Protein AF-T1CQP6-F1 (afdb_monomer)

Mean predicted aligned error: 6.26 Å

Structure (mmCIF, N/CA/C/O backbone):
data_AF-T1CQP6-F1
#
_entry.id   AF-T1CQP6-F1
#
loop_
_atom_site.group_PDB
_atom_site.id
_atom_site.type_symbol
_atom_site.label_atom_id
_atom_site.label_alt_id
_atom_site.label_comp_id
_atom_site.label_asym_id
_atom_site.label_entity_id
_atom_site.label_seq_id
_atom_site.pdbx_PDB_ins_code
_atom_site.Cartn_x
_atom_site.Cartn_y
_atom_site.Cartn_z
_atom_site.occupancy
_atom_site.B_iso_or_equiv
_atom_site.auth_seq_id
_atom_site.auth_comp_id
_atom_site.auth_asym_id
_atom_site.auth_atom_id
_atom_site.pdbx_PDB_model_num
ATOM 1 N N . PHE A 1 1 ? -4.403 10.468 -1.321 1.00 96.44 1 PHE A N 1
ATOM 2 C CA . PHE A 1 1 ? -4.637 9.857 -0.000 1.00 96.44 1 PHE A CA 1
ATOM 3 C C . PHE A 1 1 ? -6.127 9.824 0.330 1.00 96.44 1 PHE A C 1
ATOM 5 O O . PHE A 1 1 ? -6.684 8.734 0.347 1.00 96.44 1 PHE A O 1
ATOM 12 N N . ASP A 1 2 ? -6.793 10.975 0.475 1.00 97.81 2 ASP A N 1
ATOM 13 C CA . ASP A 1 2 ? -8.176 11.054 0.989 1.00 97.81 2 ASP A CA 1
ATOM 14 C C . ASP A 1 2 ? -9.180 10.192 0.218 1.00 97.81 2 ASP A C 1
ATOM 16 O O . ASP A 1 2 ? -9.892 9.387 0.809 1.00 97.81 2 ASP A O 1
ATOM 20 N N . TYR A 1 3 ? -9.181 10.281 -1.116 1.00 97.88 3 TYR A N 1
ATOM 21 C CA . TYR A 1 3 ? -10.081 9.481 -1.952 1.00 97.88 3 TYR A CA 1
ATOM 22 C C . TYR A 1 3 ? -9.812 7.976 -1.867 1.00 97.88 3 TYR A C 1
ATOM 24 O O . TYR A 1 3 ? -10.750 7.183 -1.890 1.00 97.88 3 TYR A O 1
ATOM 32 N N . ALA A 1 4 ? -8.545 7.574 -1.744 1.00 97.94 4 ALA A N 1
ATOM 33 C CA . ALA A 1 4 ? -8.176 6.168 -1.609 1.00 97.94 4 ALA A CA 1
ATOM 34 C C . ALA A 1 4 ? -8.629 5.620 -0.254 1.00 97.94 4 ALA A C 1
ATOM 36 O O . ALA A 1 4 ? -9.322 4.608 -0.206 1.00 97.94 4 ALA A O 1
ATOM 37 N N . MET A 1 5 ? -8.332 6.348 0.825 1.00 98.31 5 MET A N 1
ATOM 38 C CA . MET A 1 5 ? -8.765 6.002 2.177 1.00 98.31 5 MET A CA 1
ATOM 39 C C . MET A 1 5 ? -10.294 5.924 2.261 1.00 98.31 5 MET A C 1
ATOM 41 O O . MET A 1 5 ? -10.842 4.942 2.759 1.00 98.31 5 MET A O 1
ATOM 45 N N . ALA A 1 6 ? -11.000 6.917 1.712 1.00 98.50 6 ALA A N 1
ATOM 46 C CA . ALA A 1 6 ? -12.457 6.919 1.660 1.00 98.50 6 ALA A CA 1
ATOM 47 C C . ALA A 1 6 ? -12.999 5.718 0.872 1.00 98.50 6 ALA A C 1
ATOM 49 O O . ALA A 1 6 ? -13.915 5.048 1.340 1.00 98.50 6 ALA A O 1
ATOM 50 N N . SER A 1 7 ? -12.420 5.402 -0.286 1.00 98.38 7 SER A N 1
ATOM 51 C CA . SER A 1 7 ? -12.848 4.264 -1.109 1.00 98.38 7 SER A CA 1
ATOM 52 C C . SER A 1 7 ? -12.670 2.929 -0.381 1.00 98.38 7 SER A C 1
ATOM 54 O O . SER A 1 7 ? -13.589 2.109 -0.366 1.00 98.38 7 SER A O 1
ATOM 56 N N . MET A 1 8 ? -11.530 2.726 0.283 1.00 98.31 8 MET A N 1
ATOM 57 C CA . MET A 1 8 ? -11.249 1.495 1.029 1.00 98.31 8 MET A CA 1
ATOM 58 C C . MET A 1 8 ? -12.153 1.345 2.254 1.00 98.31 8 MET A C 1
ATOM 60 O O . MET A 1 8 ? -12.690 0.263 2.480 1.00 98.31 8 MET A O 1
ATOM 64 N N . ARG A 1 9 ? -12.437 2.438 2.977 1.00 97.94 9 ARG A N 1
ATOM 65 C CA . ARG A 1 9 ? -13.432 2.448 4.067 1.00 97.94 9 ARG A CA 1
ATOM 66 C C . ARG A 1 9 ? -14.839 2.052 3.608 1.00 97.94 9 ARG A C 1
ATOM 68 O O . ARG A 1 9 ? -15.615 1.550 4.411 1.00 97.94 9 ARG A O 1
ATOM 75 N N . HIS A 1 10 ? -15.156 2.232 2.325 1.00 98.38 10 HIS A N 1
ATOM 76 C CA . HIS A 1 10 ? -16.414 1.789 1.711 1.00 98.38 10 HIS A CA 1
ATOM 77 C C . HIS A 1 10 ? -16.304 0.417 1.019 1.00 98.38 10 HIS A C 1
ATOM 79 O O . HIS A 1 10 ? -17.122 0.081 0.157 1.00 98.38 10 HIS A O 1
ATOM 85 N N . GLY A 1 11 ? -15.292 -0.384 1.366 1.00 98.31 11 GLY A N 1
ATOM 86 C CA . GLY A 1 11 ? -15.164 -1.759 0.888 1.00 98.31 11 GLY A CA 1
ATOM 87 C C . GLY A 1 11 ? -14.692 -1.881 -0.563 1.00 98.31 11 GLY A C 1
ATOM 88 O O . GLY A 1 11 ? -15.008 -2.873 -1.217 1.00 98.31 11 GLY A O 1
ATOM 89 N N . LYS A 1 12 ? -14.011 -0.870 -1.120 1.00 98.69 12 LYS A N 1
ATOM 90 C CA . LYS A 1 12 ? -13.561 -0.878 -2.523 1.00 98.69 12 LYS A CA 1
ATOM 91 C C . LYS A 1 12 ? -12.072 -1.193 -2.638 1.00 98.69 12 LYS A C 1
ATOM 93 O O . LYS A 1 12 ? -11.250 -0.600 -1.946 1.00 98.69 12 LYS A O 1
ATOM 98 N N . HIS A 1 13 ? -11.722 -2.075 -3.575 1.00 98.62 13 HIS A N 1
ATOM 99 C CA . HIS A 1 13 ? -10.346 -2.176 -4.065 1.00 98.62 13 HIS A CA 1
ATOM 100 C C . HIS A 1 13 ? -9.938 -0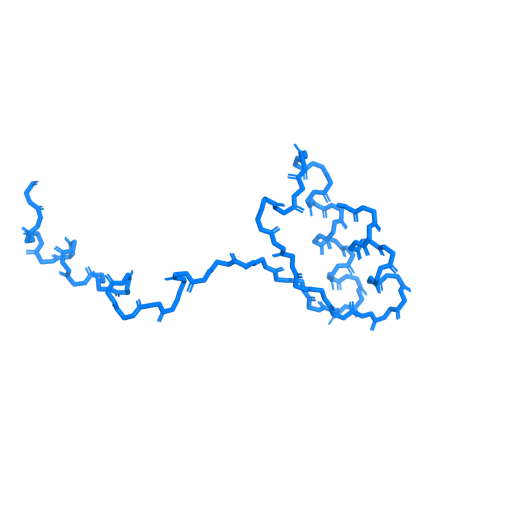.855 -4.733 1.00 98.62 13 HIS A C 1
ATOM 102 O O . HIS A 1 13 ? -10.767 -0.208 -5.377 1.00 98.62 13 HIS A O 1
ATOM 108 N N . VAL A 1 14 ? -8.668 -0.469 -4.610 1.00 98.31 14 VAL A N 1
ATOM 109 C CA . VAL A 1 14 ? -8.155 0.800 -5.136 1.00 98.31 14 VAL A CA 1
ATOM 110 C C . VAL A 1 14 ? -6.928 0.566 -6.016 1.00 98.31 14 VAL A C 1
ATOM 112 O O . VAL A 1 14 ? -5.964 -0.082 -5.612 1.00 98.31 14 VAL A O 1
ATOM 115 N N . LEU A 1 15 ? -6.958 1.150 -7.214 1.00 97.75 15 LEU A N 1
ATOM 116 C CA . LEU A 1 15 ? -5.800 1.338 -8.084 1.00 97.75 15 LEU A CA 1
ATOM 117 C C . LEU A 1 15 ? -5.451 2.832 -8.097 1.00 97.75 15 LEU A C 1
ATOM 119 O O . LEU A 1 15 ? -6.262 3.652 -8.520 1.00 97.75 15 LEU A O 1
ATOM 123 N N . LEU A 1 16 ? -4.264 3.178 -7.611 1.00 96.56 16 LEU A N 1
ATOM 124 C CA . LEU A 1 16 ? -3.759 4.546 -7.536 1.00 96.56 16 LEU A CA 1
ATOM 125 C C . LEU A 1 16 ? -2.882 4.878 -8.738 1.00 96.56 16 LEU A C 1
ATOM 127 O O . LEU A 1 16 ? -2.023 4.084 -9.111 1.00 96.56 16 LEU A O 1
ATOM 131 N N . GLU A 1 17 ? -3.015 6.086 -9.276 1.00 94.38 17 GLU A N 1
ATOM 132 C CA . GLU A 1 17 ? -1.958 6.655 -10.112 1.00 94.38 17 GLU A CA 1
ATOM 133 C C . GLU A 1 17 ? -0.728 7.011 -9.273 1.00 94.38 17 GLU A C 1
ATOM 135 O O . GLU A 1 17 ? -0.820 7.269 -8.071 1.00 94.38 17 GLU A O 1
ATOM 140 N N . LYS A 1 18 ? 0.445 7.017 -9.908 1.00 93.00 18 LYS A N 1
ATOM 141 C CA . LYS A 1 18 ? 1.684 7.461 -9.257 1.00 93.00 18 LYS A CA 1
ATOM 142 C C . LYS A 1 18 ? 1.704 8.998 -9.114 1.00 93.00 18 LYS A C 1
ATOM 144 O O . LYS A 1 18 ? 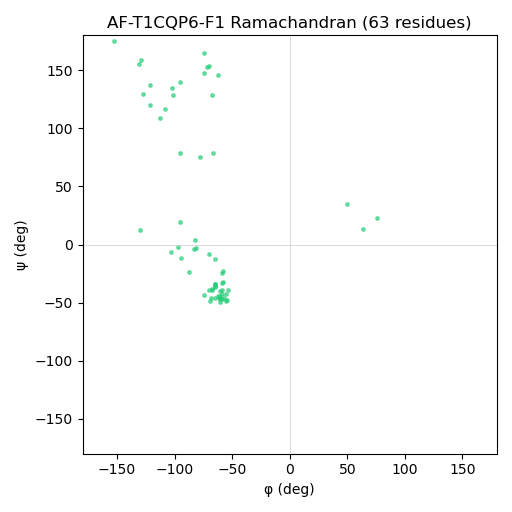1.245 9.691 -10.025 1.00 93.00 18 LYS A O 1
ATOM 149 N N . PRO A 1 19 ? 2.329 9.555 -8.060 1.00 92.44 19 PRO A N 1
ATOM 150 C CA . PRO A 1 19 ? 2.831 8.864 -6.870 1.00 92.44 19 PRO A CA 1
ATOM 151 C C . PRO A 1 19 ? 1.685 8.401 -5.954 1.00 92.44 19 PRO A C 1
ATOM 153 O O . PRO A 1 19 ? 0.627 9.019 -5.922 1.00 92.44 19 PRO A O 1
ATOM 156 N N . MET A 1 20 ? 1.919 7.334 -5.183 1.00 94.12 20 MET A N 1
ATOM 157 C CA . MET A 1 20 ? 0.920 6.738 -4.281 1.00 94.12 20 MET A CA 1
ATOM 158 C C . MET A 1 20 ? 0.328 7.760 -3.289 1.00 94.12 20 MET A C 1
ATOM 160 O O . MET A 1 20 ? -0.890 7.854 -3.129 1.00 94.12 20 MET A O 1
ATOM 164 N N . THR A 1 21 ? 1.195 8.539 -2.637 1.00 96.44 21 THR A N 1
ATOM 165 C CA . THR A 1 21 ? 0.877 9.615 -1.682 1.00 96.44 21 THR A CA 1
ATOM 166 C C . THR A 1 21 ? 1.997 10.664 -1.688 1.00 96.44 21 THR A C 1
ATOM 168 O O . THR A 1 21 ? 3.007 10.491 -2.373 1.00 96.44 21 THR A O 1
ATOM 171 N N . LEU A 1 22 ? 1.822 11.762 -0.941 1.00 96.12 22 LEU A N 1
ATOM 172 C CA . LEU A 1 22 ? 2.837 12.818 -0.805 1.00 96.12 22 LEU A CA 1
ATOM 173 C C . LEU A 1 22 ? 3.834 12.553 0.331 1.00 96.12 22 LEU A C 1
ATOM 175 O O . LEU A 1 22 ? 4.940 13.087 0.308 1.00 96.12 22 LEU A O 1
ATOM 179 N N . THR A 1 23 ? 3.454 11.748 1.324 1.00 98.00 23 THR A N 1
ATOM 180 C CA . THR A 1 23 ? 4.307 11.396 2.464 1.00 98.00 23 THR A CA 1
ATOM 181 C C . THR A 1 23 ? 4.324 9.889 2.690 1.00 98.00 23 THR A C 1
ATOM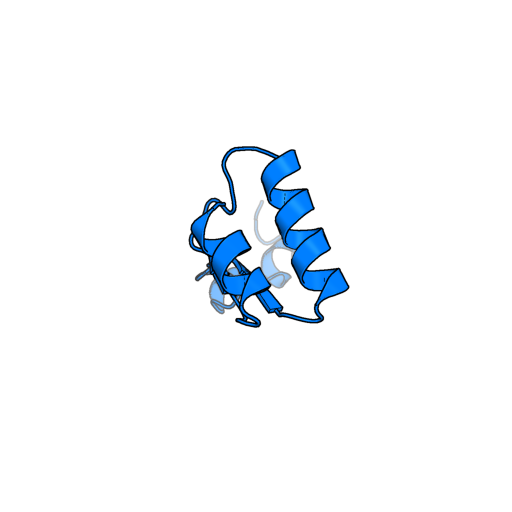 183 O O . THR A 1 23 ? 3.377 9.184 2.325 1.00 98.00 23 THR A O 1
ATOM 186 N N . VAL A 1 24 ? 5.396 9.403 3.323 1.00 97.75 24 VAL A N 1
ATOM 187 C CA . VAL A 1 24 ? 5.553 7.987 3.690 1.00 97.75 24 VAL A CA 1
ATOM 188 C C . VAL A 1 24 ? 4.454 7.554 4.660 1.00 97.75 24 VAL A C 1
ATOM 190 O O . VAL A 1 24 ? 3.782 6.567 4.389 1.00 97.75 24 VAL A O 1
ATOM 193 N N . ASN A 1 25 ? 4.173 8.349 5.697 1.00 98.44 25 ASN A N 1
ATOM 194 C CA . ASN A 1 25 ? 3.124 8.040 6.678 1.00 98.44 25 ASN A CA 1
ATOM 195 C C . ASN A 1 25 ? 1.755 7.810 6.012 1.00 98.44 25 ASN A C 1
ATOM 197 O O . ASN A 1 25 ? 1.058 6.851 6.322 1.00 98.44 25 ASN A O 1
ATOM 201 N N . GLN A 1 26 ? 1.388 8.642 5.029 1.00 98.31 26 GLN A N 1
ATOM 202 C CA . GLN A 1 26 ? 0.144 8.455 4.277 1.00 98.31 26 GLN A CA 1
ATOM 203 C C . GLN A 1 26 ? 0.138 7.156 3.456 1.00 98.31 26 GLN A C 1
ATOM 205 O O . GLN A 1 26 ? -0.922 6.560 3.263 1.00 98.31 26 GLN A O 1
ATOM 210 N N . ALA A 1 27 ? 1.289 6.730 2.927 1.00 97.75 27 ALA A N 1
ATOM 211 C CA . ALA A 1 27 ? 1.390 5.463 2.207 1.00 97.75 27 ALA A CA 1
ATOM 212 C C . ALA A 1 27 ? 1.204 4.281 3.167 1.00 97.75 27 ALA A C 1
ATOM 214 O O . ALA A 1 27 ? 0.421 3.380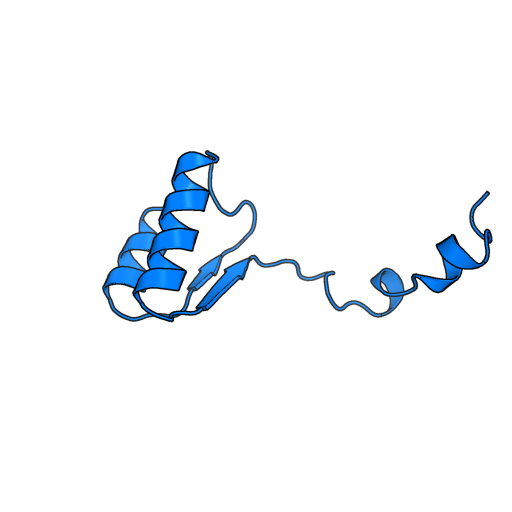 2.872 1.00 97.75 27 ALA A O 1
ATOM 215 N N . GLU A 1 28 ? 1.870 4.318 4.323 1.00 98.38 28 GLU A N 1
ATOM 216 C CA . GLU A 1 28 ? 1.773 3.297 5.373 1.00 98.38 28 GLU A CA 1
ATOM 217 C C . GLU A 1 28 ? 0.334 3.135 5.876 1.00 98.38 28 GLU A C 1
ATOM 219 O O . GLU A 1 28 ? -0.156 2.014 5.999 1.00 98.38 28 GLU A O 1
ATOM 224 N N . GLU A 1 29 ? -0.387 4.239 6.082 1.00 98.50 29 GLU A N 1
ATOM 225 C CA . GLU A 1 29 ? -1.798 4.210 6.480 1.00 98.50 29 GLU A CA 1
ATOM 226 C C . GLU A 1 29 ? -2.694 3.500 5.453 1.00 98.50 29 GLU A C 1
ATOM 228 O O . GLU A 1 29 ? -3.590 2.742 5.829 1.00 98.50 29 GLU A O 1
ATOM 233 N N . LEU A 1 30 ? -2.462 3.707 4.153 1.00 98.44 30 LEU A N 1
ATOM 234 C CA . LEU A 1 30 ? -3.223 3.017 3.107 1.00 98.44 30 LEU A CA 1
ATOM 235 C C . LEU A 1 30 ? -2.873 1.526 3.030 1.00 98.44 30 LEU A C 1
ATOM 237 O O . LEU A 1 30 ? -3.772 0.708 2.831 1.00 98.44 30 LEU A O 1
ATOM 241 N N . VAL A 1 31 ? -1.597 1.163 3.200 1.00 98.38 31 VAL A N 1
ATOM 242 C CA . VAL A 1 31 ? -1.163 -0.244 3.252 1.00 98.38 31 VAL A CA 1
ATOM 243 C C . VAL A 1 31 ? -1.833 -0.954 4.423 1.00 98.38 31 VAL A C 1
ATOM 245 O O . VAL A 1 31 ? -2.482 -1.976 4.213 1.00 98.38 31 VAL A O 1
ATOM 248 N N . LYS A 1 32 ? -1.786 -0.358 5.618 1.00 98.62 32 LYS A N 1
ATOM 249 C CA . LYS A 1 32 ? -2.450 -0.888 6.811 1.00 98.62 32 LYS A C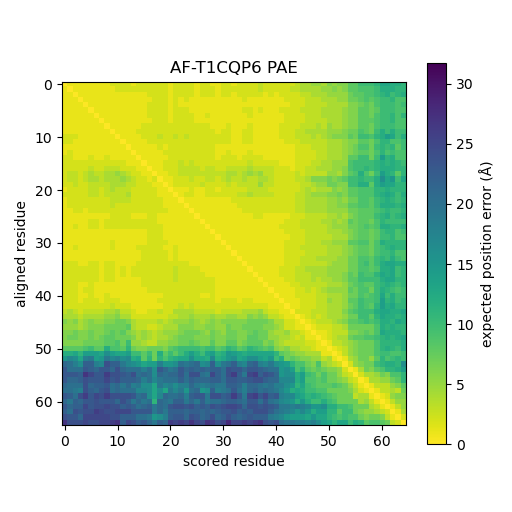A 1
ATOM 250 C C . LYS A 1 32 ? -3.953 -1.072 6.592 1.00 98.62 32 LYS A C 1
ATOM 252 O O . LYS A 1 32 ? -4.493 -2.133 6.887 1.00 98.62 32 LYS A O 1
ATOM 257 N N . MET A 1 33 ? -4.625 -0.080 6.004 1.00 98.31 33 MET A N 1
ATOM 258 C CA . MET A 1 33 ? -6.047 -0.190 5.657 1.00 98.31 33 MET A CA 1
ATOM 259 C C . MET A 1 33 ? -6.307 -1.360 4.690 1.00 98.31 33 MET A C 1
ATOM 261 O O . MET A 1 33 ? -7.301 -2.074 4.828 1.00 98.31 33 MET A O 1
ATOM 265 N N . SER A 1 34 ? -5.416 -1.588 3.720 1.00 98.56 34 SER A N 1
ATOM 266 C CA . SER A 1 34 ? -5.491 -2.732 2.799 1.00 98.56 34 SER A CA 1
ATOM 267 C C . SER A 1 34 ? -5.416 -4.064 3.532 1.00 98.56 34 SER A C 1
ATOM 269 O O . SER A 1 34 ? -6.228 -4.947 3.268 1.00 98.56 34 SER A O 1
ATOM 271 N N . GLU A 1 35 ? -4.460 -4.196 4.449 1.00 98.50 35 GLU A N 1
ATOM 272 C CA . GLU A 1 35 ? -4.229 -5.409 5.234 1.00 98.50 35 GLU A CA 1
ATOM 273 C C . GLU A 1 35 ? -5.408 -5.705 6.166 1.00 98.50 35 GLU A C 1
ATOM 275 O O . GLU A 1 35 ? -5.913 -6.825 6.178 1.00 98.50 35 GLU A O 1
ATOM 280 N N . GLU A 1 36 ? -5.909 -4.694 6.878 1.00 98.25 36 GLU A N 1
ATOM 281 C CA . GLU A 1 36 ? -7.022 -4.834 7.826 1.00 98.25 36 GLU A CA 1
ATOM 282 C C . GLU A 1 36 ? -8.343 -5.224 7.151 1.00 98.25 36 GLU A C 1
ATOM 284 O O . GLU A 1 36 ? -9.146 -5.953 7.730 1.00 98.25 36 GLU A O 1
ATOM 289 N N . THR A 1 37 ? -8.588 -4.752 5.925 1.00 97.81 37 THR A N 1
ATOM 290 C CA . THR A 1 37 ? -9.831 -5.054 5.188 1.00 97.81 37 THR A CA 1
ATOM 291 C C . THR A 1 37 ? -9.723 -6.237 4.237 1.00 97.81 37 THR A C 1
ATOM 293 O O . THR A 1 37 ? -10.740 -6.669 3.692 1.00 97.81 37 THR A O 1
ATOM 296 N N . GLY A 1 38 ? -8.513 -6.734 3.969 1.00 98.38 38 GLY A N 1
ATOM 297 C CA . GLY A 1 38 ? -8.264 -7.696 2.892 1.00 98.38 38 GLY A CA 1
ATOM 298 C C . GLY A 1 38 ? -8.545 -7.137 1.489 1.00 98.38 38 GLY A C 1
ATOM 299 O O . GLY A 1 38 ? -8.637 -7.896 0.519 1.00 98.38 38 GLY A O 1
ATOM 300 N N . LEU A 1 39 ? -8.708 -5.816 1.353 1.00 98.56 39 LEU A N 1
ATOM 301 C CA . LEU A 1 39 ? -8.874 -5.164 0.059 1.00 98.56 39 LEU A CA 1
ATOM 302 C C . LEU A 1 39 ? -7.533 -5.108 -0.678 1.00 98.56 39 LEU A C 1
ATOM 304 O O . LEU A 1 39 ? -6.458 -5.307 -0.123 1.00 98.56 39 LEU A O 1
ATOM 308 N N . LYS A 1 40 ? -7.612 -4.823 -1.976 1.00 98.50 40 LYS A N 1
ATOM 309 C CA . LYS A 1 40 ? -6.457 -4.765 -2.869 1.00 98.50 40 LYS A CA 1
ATOM 310 C C . LYS A 1 40 ? -6.131 -3.301 -3.053 1.00 98.50 40 LYS A C 1
ATOM 312 O O . LYS A 1 40 ? -7.017 -2.528 -3.425 1.00 98.50 40 LYS A O 1
ATOM 317 N N . LEU A 1 41 ? -4.872 -2.970 -2.835 1.00 98.25 41 LEU A N 1
ATOM 318 C CA . LEU A 1 41 ? -4.302 -1.665 -3.090 1.00 98.25 41 LEU A CA 1
ATOM 319 C C . LEU A 1 41 ? -3.159 -1.837 -4.087 1.00 98.25 41 LEU A C 1
ATOM 321 O O . LEU A 1 41 ? -2.210 -2.577 -3.838 1.00 98.25 41 LEU A O 1
ATOM 325 N N . ALA A 1 42 ? -3.266 -1.183 -5.236 1.00 96.81 42 ALA A N 1
ATOM 326 C CA . ALA A 1 42 ? -2.261 -1.236 -6.289 1.00 96.81 42 ALA A CA 1
ATOM 327 C C . ALA A 1 42 ? -1.881 0.173 -6.745 1.00 96.81 42 ALA A C 1
ATOM 329 O O . ALA A 1 42 ? -2.649 1.118 -6.585 1.00 96.81 42 ALA A O 1
ATOM 330 N N . VAL A 1 43 ? -0.700 0.299 -7.351 1.00 95.81 43 VAL A N 1
ATOM 331 C CA . VAL A 1 43 ? -0.206 1.549 -7.941 1.00 95.81 43 VAL A CA 1
ATOM 332 C C . VAL A 1 43 ? 0.082 1.318 -9.423 1.00 95.81 43 VAL A C 1
ATOM 334 O O . VAL A 1 43 ? 0.643 0.284 -9.796 1.00 95.81 43 VAL A O 1
ATOM 337 N N . GLY A 1 44 ? -0.301 2.278 -10.261 1.00 92.62 44 GLY A N 1
ATOM 338 C CA . GLY A 1 44 ? -0.180 2.272 -11.715 1.00 92.62 44 GLY A CA 1
ATOM 339 C C . GLY A 1 44 ? 1.267 2.320 -12.201 1.00 92.62 44 GLY A C 1
ATOM 340 O O . GLY A 1 44 ? 1.765 3.350 -12.646 1.00 92.62 44 GLY A O 1
ATOM 341 N N . PHE A 1 45 ? 1.952 1.180 -12.159 1.00 90.06 45 PHE A N 1
ATOM 342 C CA . PHE A 1 45 ? 3.237 0.980 -12.826 1.00 90.06 45 PHE A CA 1
ATOM 343 C C . PHE A 1 45 ? 3.013 0.336 -14.197 1.00 90.06 45 PHE A C 1
ATOM 345 O O . PHE A 1 45 ? 3.194 -0.867 -14.357 1.00 90.06 45 PHE A O 1
ATOM 352 N N . HIS A 1 46 ? 2.613 1.127 -15.194 1.00 85.81 46 HIS A N 1
ATOM 353 C CA . HIS A 1 46 ? 2.228 0.608 -16.517 1.00 85.81 46 HIS A CA 1
ATOM 354 C C . HIS A 1 46 ? 3.337 -0.205 -17.217 1.00 85.81 46 HIS A C 1
ATOM 356 O O . HIS A 1 46 ? 3.043 -1.192 -17.884 1.00 85.81 46 HIS A O 1
ATOM 362 N N . MET A 1 47 ? 4.615 0.134 -17.004 1.00 87.19 47 MET A N 1
ATOM 363 C CA . MET A 1 47 ? 5.753 -0.618 -17.561 1.00 87.19 47 MET A CA 1
ATOM 364 C C . MET A 1 47 ? 6.127 -1.878 -16.767 1.00 87.19 47 MET A C 1
ATOM 366 O O . MET A 1 47 ? 7.025 -2.606 -17.186 1.00 87.19 47 MET A O 1
ATOM 370 N N . ARG A 1 48 ? 5.466 -2.169 -15.636 1.00 85.75 48 ARG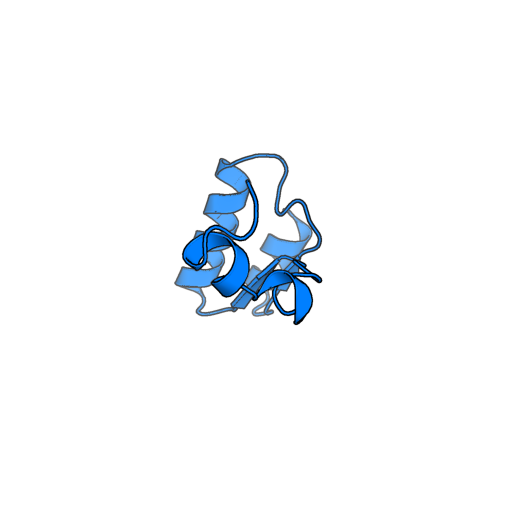 A N 1
ATOM 371 C CA . ARG A 1 48 ? 5.795 -3.307 -14.758 1.00 85.75 48 ARG A CA 1
ATOM 372 C C . ARG A 1 48 ? 5.586 -4.664 -15.404 1.00 85.75 48 ARG A C 1
ATOM 374 O O . ARG A 1 48 ? 6.055 -5.619 -14.829 1.00 85.75 48 ARG A O 1
ATOM 381 N N . PHE A 1 49 ? 4.924 -4.769 -16.552 1.00 82.75 49 PHE A N 1
ATOM 382 C CA . PHE A 1 49 ? 4.771 -6.040 -17.277 1.00 82.75 49 PHE A CA 1
ATOM 383 C C . PHE A 1 49 ? 5.134 -5.918 -18.759 1.00 82.75 49 PHE A C 1
ATOM 385 O O . PHE A 1 49 ? 4.829 -6.803 -19.554 1.00 82.75 49 PHE A O 1
ATOM 392 N N . HIS A 1 50 ? 5.767 -4.810 -19.158 1.00 83.31 50 HIS A N 1
ATOM 393 C CA . HIS A 1 50 ? 6.193 -4.640 -20.540 1.00 83.31 50 HIS A CA 1
ATOM 394 C C . HIS A 1 50 ? 7.309 -5.658 -20.848 1.00 83.31 50 HIS A C 1
ATOM 396 O O . HIS A 1 50 ? 8.2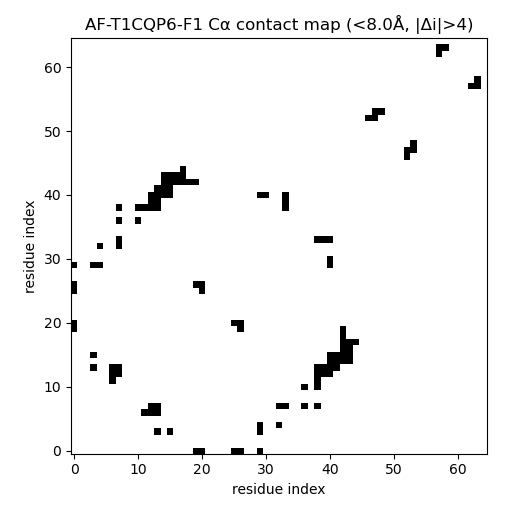86 -5.706 -20.102 1.00 83.31 50 HIS A O 1
ATOM 402 N N . PRO A 1 51 ? 7.238 -6.456 -21.930 1.00 80.81 51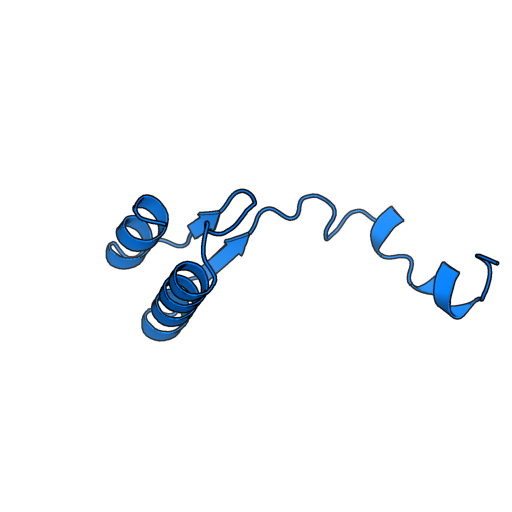 PRO A N 1
ATOM 403 C CA . PRO A 1 51 ? 8.229 -7.505 -22.196 1.00 80.81 51 PRO A CA 1
ATOM 404 C C . PRO A 1 51 ? 9.678 -6.994 -22.190 1.00 80.81 51 PRO A C 1
ATOM 406 O O . PRO A 1 51 ? 10.556 -7.611 -21.600 1.00 80.81 51 PRO A O 1
ATOM 409 N N . GLY A 1 52 ? 9.906 -5.798 -22.743 1.00 80.69 52 GLY A N 1
ATOM 410 C CA . GLY A 1 52 ? 11.230 -5.162 -22.778 1.00 80.69 52 GLY A CA 1
ATOM 411 C C . GLY A 1 52 ? 11.777 -4.660 -21.432 1.00 80.69 52 GLY A C 1
ATOM 412 O O . GLY A 1 52 ? 12.929 -4.250 -21.384 1.00 80.69 52 GLY A O 1
ATOM 413 N N . THR A 1 53 ? 10.989 -4.658 -20.350 1.00 73.50 53 THR A N 1
ATOM 414 C CA . THR A 1 53 ? 11.457 -4.302 -18.992 1.00 73.50 53 THR A CA 1
ATOM 415 C C . THR A 1 53 ? 11.669 -5.520 -18.089 1.00 73.50 53 THR A C 1
ATOM 417 O O . THR A 1 53 ? 12.180 -5.364 -16.984 1.00 73.50 53 THR A O 1
ATOM 420 N N . HIS A 1 54 ? 11.302 -6.723 -18.550 1.00 64.38 54 HIS A N 1
ATOM 421 C CA . HIS A 1 54 ? 11.429 -7.986 -17.802 1.00 64.38 54 HIS A CA 1
ATOM 422 C C . HIS A 1 54 ? 12.683 -8.765 -18.157 1.00 64.38 54 HIS A C 1
ATOM 424 O O . HIS A 1 54 ? 12.924 -9.827 -17.585 1.00 64.38 54 HIS A O 1
ATOM 430 N N . ASP A 1 55 ? 13.473 -8.262 -19.103 1.00 62.53 55 ASP A N 1
ATOM 431 C CA . ASP A 1 55 ? 14.664 -8.949 -19.558 1.00 62.53 55 ASP A CA 1
ATOM 432 C C . ASP A 1 55 ? 15.815 -8.768 -18.553 1.00 62.53 55 ASP A C 1
ATOM 434 O O . ASP A 1 55 ? 16.757 -7.999 -18.750 1.00 62.53 55 ASP A O 1
ATOM 438 N N . GLN A 1 56 ? 15.715 -9.492 -17.432 1.00 58.53 56 GLN A N 1
ATOM 439 C CA . GLN A 1 56 ? 16.804 -9.687 -16.470 1.00 58.53 56 GLN A CA 1
ATOM 440 C C . GLN A 1 56 ? 18.038 -10.312 -17.139 1.00 58.53 56 GLN A C 1
ATOM 442 O O . GLN A 1 56 ? 19.163 -10.103 -16.679 1.00 58.53 56 GLN A O 1
ATOM 447 N N . GLY A 1 57 ? 17.844 -10.998 -18.272 1.00 61.84 57 GLY A N 1
ATOM 448 C CA . GLY A 1 57 ? 18.895 -11.657 -19.030 1.00 61.84 57 GLY A CA 1
ATOM 449 C C . GLY A 1 57 ? 19.986 -10.702 -19.503 1.00 61.84 57 GLY A C 1
ATOM 450 O O . GLY A 1 57 ? 21.149 -11.093 -19.522 1.00 61.84 57 GLY A O 1
ATOM 451 N N . TYR A 1 58 ? 19.681 -9.440 -19.818 1.00 64.25 58 TYR A N 1
ATOM 452 C CA . TYR A 1 58 ? 20.713 -8.487 -20.253 1.00 64.25 58 TYR A CA 1
ATOM 453 C C . TYR A 1 58 ? 21.706 -8.117 -19.142 1.00 64.25 58 TYR A C 1
ATOM 455 O O . TYR A 1 58 ? 22.906 -8.003 -19.415 1.00 64.25 58 TYR A O 1
ATOM 463 N N . PHE A 1 59 ? 21.233 -7.970 -17.899 1.00 66.94 59 PHE A N 1
ATOM 464 C CA . PHE A 1 59 ? 22.090 -7.690 -16.743 1.00 66.94 59 PHE A CA 1
ATOM 465 C C . PHE A 1 59 ? 22.868 -8.937 -16.309 1.00 66.94 59 PHE A C 1
ATOM 467 O O . PHE A 1 59 ? 24.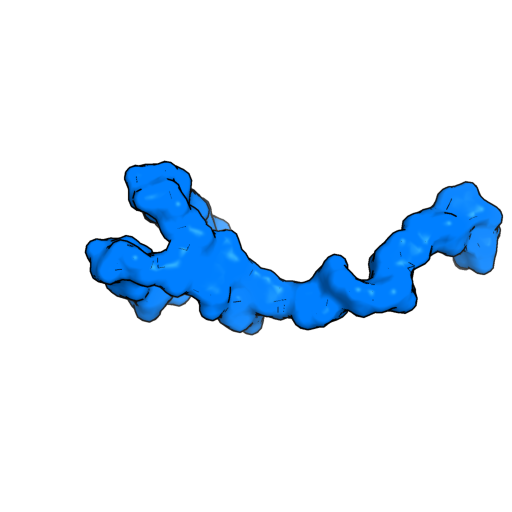076 -8.860 -16.083 1.00 66.94 59 PHE A O 1
ATOM 474 N N . GLU A 1 60 ? 22.212 -10.099 -16.263 1.00 63.75 60 GLU A N 1
ATOM 475 C CA . GLU A 1 60 ? 22.847 -11.373 -15.896 1.00 63.75 60 GLU A CA 1
ATOM 476 C C . GLU A 1 60 ? 23.908 -11.811 -16.913 1.00 63.75 60 GLU A C 1
ATOM 478 O O . GLU A 1 60 ? 24.969 -12.310 -16.540 1.00 63.75 60 GLU A O 1
ATOM 483 N N . GLN A 1 61 ? 23.670 -11.563 -18.204 1.00 70.69 61 GLN A N 1
ATOM 484 C CA . GLN A 1 61 ? 24.607 -11.897 -19.279 1.00 70.69 61 GLN A CA 1
ATOM 485 C C . GLN A 1 61 ? 25.708 -10.842 -19.469 1.00 70.69 61 GLN A C 1
ATOM 487 O O . GLN A 1 61 ? 26.495 -10.972 -20.407 1.00 70.69 61 GLN A O 1
ATOM 492 N N . ARG A 1 62 ? 25.775 -9.797 -18.621 1.00 65.12 62 ARG A N 1
ATOM 493 C CA . ARG A 1 62 ? 26.743 -8.684 -18.728 1.00 65.12 62 ARG A CA 1
ATOM 494 C C . ARG A 1 62 ? 26.810 -8.077 -20.137 1.00 65.12 62 ARG A C 1
ATOM 496 O O . ARG A 1 62 ? 27.871 -7.671 -20.602 1.00 65.12 62 ARG A O 1
ATOM 503 N N . LYS A 1 63 ? 25.671 -8.033 -20.836 1.00 65.31 63 LYS A N 1
ATOM 504 C CA . LYS A 1 63 ? 25.567 -7.469 -22.195 1.00 65.31 63 LYS A CA 1
ATOM 505 C C . LYS A 1 63 ? 25.413 -5.950 -22.200 1.00 65.31 63 LYS A C 1
ATOM 507 O O . LYS A 1 63 ? 25.387 -5.339 -23.263 1.00 65.31 63 LYS A O 1
ATOM 512 N N . ILE A 1 64 ? 25.314 -5.361 -21.017 1.00 67.19 64 ILE A N 1
ATOM 513 C CA . ILE A 1 64 ? 25.348 -3.927 -20.772 1.00 67.19 64 ILE A CA 1
ATOM 514 C C . ILE A 1 64 ? 26.653 -3.690 -20.010 1.00 67.19 64 ILE A C 1
ATOM 516 O O . ILE A 1 64 ? 26.807 -4.200 -18.899 1.00 67.19 64 ILE A O 1
ATOM 520 N N . GLY A 1 65 ? 27.619 -3.062 -20.683 1.00 57.84 65 GLY A N 1
ATOM 521 C CA . GLY A 1 65 ? 28.924 -2.698 -20.126 1.00 57.84 65 GLY A CA 1
ATOM 522 C C . GLY A 1 65 ? 28.862 -1.421 -19.309 1.00 57.84 65 GLY A C 1
ATOM 523 O O . GLY A 1 65 ? 28.014 -0.562 -19.643 1.00 57.84 65 GLY A O 1
#

Solvent-accessible surface area (backbone atoms only — not comparable to full-atom values): 4068 Å² total; per-residue (Å²): 88,70,70,57,54,54,39,43,76,70,76,37,67,44,78,35,61,75,71,76,44,95,46,68,68,59,41,52,53,50,52,50,52,23,65,76,68,71,43,53,75,47,66,62,56,80,63,77,76,38,73,90,71,65,58,59,60,46,68,76,67,57,73,68,128

InterPro domains:
  IPR000683 Gfo/Idh/MocA-like oxidoreductase, N-terminal [PF01408] (1-45)
  IPR036291 NAD(P)-binding domain superfamily [SSF51735] (1-53)
  IPR051450 Gfo/Idh/MocA Oxidoreductases [PTHR43377] (2-53)

Nearest PDB structures (foldseek):
  3fhl-assembly2_D  TM=1.001E+00  e=1.005E-02  Bacteroides fragilis NCTC 9343
  3e82-assembly1_A  TM=7.931E-01  e=9.376E-03  Klebsiella pneumoniae subsp. pneumoniae MGH 78578
  8b2l-assembly1_P3  TM=7.072E-01  e=2.854E-01  Nicotiana tabacum
  9cai-assembly1_Cc  TM=6.892E-01  e=2.854E-01  Caenorhabditis elegans
  3zn8-assembly1_A  TM=4.983E-01  e=2.160E-01  Escherichia coli

Foldseek 3Di:
DVVLLVQLVVVAADEAEPPPDPDPVVVVVSVVSCVVSVHHYHYPPVCPPPPVVPPPVCVVVVVPD

Sequence (65 aa):
FDYAMASMRHGKHVLLEKPMTLTVNQAEELVKMSEETGLKLAVGFHMRFHPGTHDQGYFEQRKIG

Secondary structure (DSSP, 8-state):
-HHHHHHHHTT--EEEPSSS-SSHHHHHHHHHHHHHHT--EEE--GGGG-GGG--THHHHTT---

Radius of gyration: 16.31 Å; Cα contacts (8 Å, |Δi|>4): 59; chains: 1; bounding box: 45×25×31 Å

pLDDT: mean 89.32, std 13.21, range [57.84, 98.69]

Organism: NCBI:txid410659